Protein AF-A0A1J5CEN5-F1 (afdb_monomer)

Foldseek 3Di:
DVVVVVVVVVVVVVLVVLVVVLVVVVVVVVVVDDPPDPDPDDDDPPDPDDPSNVVSVVSCVVDPDDDDDDPPDPPPVVVVVVVCCVPVPDDPDDDDPPDDDDDD

Structure (mmCIF, N/CA/C/O backbone):
data_AF-A0A1J5CEN5-F1
#
_entry.id   AF-A0A1J5CEN5-F1
#
loop_
_atom_site.group_PDB
_atom_site.id
_atom_site.type_symbol
_atom_site.label_atom_id
_atom_site.label_alt_id
_atom_site.label_comp_id
_atom_site.label_asym_id
_atom_site.label_entity_id
_atom_site.label_seq_id
_atom_site.pdbx_PDB_ins_code
_atom_site.Cartn_x
_atom_site.Cartn_y
_atom_site.Cartn_z
_atom_site.occupancy
_atom_site.B_iso_or_equiv
_atom_site.auth_seq_id
_atom_site.auth_comp_id
_atom_site.auth_asym_id
_atom_site.auth_atom_id
_atom_site.pdbx_PDB_model_num
ATOM 1 N N . MET A 1 1 ? -22.727 11.436 24.448 1.00 63.19 1 MET A N 1
ATOM 2 C CA . MET A 1 1 ? -22.341 11.907 23.093 1.00 63.19 1 MET A CA 1
ATOM 3 C C . MET A 1 1 ? -20.828 12.058 22.902 1.00 63.19 1 MET A C 1
ATOM 5 O O . MET A 1 1 ? -20.333 11.534 21.917 1.00 63.19 1 MET A O 1
ATOM 9 N N . ARG A 1 2 ? -20.074 12.666 23.836 1.00 82.94 2 ARG A N 1
ATOM 10 C CA . ARG A 1 2 ? -18.606 12.863 23.720 1.00 82.94 2 ARG A CA 1
ATOM 11 C C . ARG A 1 2 ? -17.787 11.574 23.523 1.00 82.94 2 ARG A C 1
ATOM 13 O O . ARG A 1 2 ? -16.922 11.537 22.664 1.00 82.94 2 ARG A O 1
ATOM 20 N N . PHE A 1 3 ? -18.113 10.500 24.247 1.00 88.31 3 PHE A N 1
ATOM 21 C CA . PHE A 1 3 ? -17.415 9.210 24.130 1.00 88.31 3 PHE A CA 1
ATOM 22 C C . PHE A 1 3 ? -17.522 8.579 22.733 1.00 88.31 3 PHE A C 1
ATOM 24 O O . PHE A 1 3 ? -16.538 8.089 22.194 1.00 88.31 3 PHE A O 1
ATOM 31 N N . ARG A 1 4 ? -18.704 8.653 22.105 1.00 90.12 4 ARG A N 1
ATOM 32 C CA . ARG A 1 4 ? -18.894 8.156 20.734 1.00 90.12 4 ARG A CA 1
ATOM 33 C C . ARG A 1 4 ? -18.049 8.938 19.734 1.00 90.12 4 ARG A C 1
ATOM 35 O O . ARG A 1 4 ? -17.479 8.343 18.836 1.00 90.12 4 ARG A O 1
ATOM 42 N N . LEU A 1 5 ? -17.941 10.252 19.919 1.00 92.88 5 LEU A N 1
ATOM 43 C CA . LEU A 1 5 ? -17.141 11.109 19.047 1.00 92.88 5 LEU A CA 1
ATOM 44 C C . LEU A 1 5 ? -15.647 10.779 19.153 1.00 92.88 5 LEU A C 1
ATOM 46 O O . LEU A 1 5 ? -14.986 10.656 18.131 1.00 92.88 5 LEU A O 1
ATOM 50 N N . ILE A 1 6 ? -15.144 10.539 20.369 1.00 94.38 6 ILE A N 1
ATOM 51 C CA . ILE A 1 6 ? -13.765 10.076 20.585 1.00 94.38 6 ILE A CA 1
ATOM 52 C C . ILE A 1 6 ? -13.532 8.735 19.880 1.00 94.38 6 ILE A C 1
ATOM 54 O O . ILE A 1 6 ? -12.552 8.600 19.157 1.00 94.38 6 ILE A O 1
ATOM 58 N N . LEU A 1 7 ? -14.452 7.775 20.020 1.00 94.81 7 LEU A N 1
ATOM 59 C CA . LEU A 1 7 ? -14.345 6.483 19.336 1.00 94.81 7 LEU A CA 1
ATOM 60 C C . LEU A 1 7 ? -14.307 6.624 17.812 1.00 94.81 7 LEU A C 1
ATOM 62 O O . LEU A 1 7 ? -13.475 5.986 17.176 1.00 94.81 7 LEU A O 1
ATOM 66 N N . PHE A 1 8 ? -15.160 7.468 17.228 1.00 92.19 8 PHE A N 1
ATOM 67 C CA . PHE A 1 8 ? -15.144 7.706 15.783 1.00 92.19 8 PHE A CA 1
ATOM 68 C C . PHE A 1 8 ? -13.834 8.339 15.315 1.00 92.19 8 PHE A C 1
ATOM 70 O O . PHE A 1 8 ? -13.296 7.924 14.293 1.00 92.19 8 PHE A O 1
ATOM 77 N N . VAL A 1 9 ? -13.292 9.297 16.068 1.00 92.69 9 VAL A N 1
ATOM 78 C CA . VAL A 1 9 ? -12.001 9.923 15.747 1.00 92.69 9 VAL A CA 1
ATOM 79 C C . VAL A 1 9 ? -10.859 8.910 15.856 1.00 92.69 9 VAL A C 1
ATOM 81 O O . VAL A 1 9 ? -10.032 8.825 14.950 1.00 92.69 9 VAL A O 1
ATOM 84 N N . CYS A 1 10 ? -10.831 8.097 16.915 1.00 94.62 10 CYS A N 1
ATOM 85 C CA . CYS A 1 10 ? -9.840 7.033 17.072 1.00 94.62 10 CYS A CA 1
ATOM 86 C C . CYS A 1 10 ? -9.933 5.999 15.946 1.00 94.62 10 CYS A C 1
ATOM 88 O O . CYS A 1 10 ? -8.906 5.607 15.399 1.00 94.62 10 CYS A O 1
ATOM 90 N N . LEU A 1 11 ? -11.148 5.587 15.575 1.00 91.25 11 LEU A N 1
ATOM 91 C CA . LEU A 1 11 ? -11.376 4.639 14.488 1.00 91.25 11 LEU A CA 1
ATOM 92 C C . LEU A 1 11 ? -10.922 5.218 13.144 1.00 91.25 11 LEU A C 1
ATOM 94 O O . LEU A 1 11 ? -10.235 4.534 12.394 1.00 91.25 11 LEU A O 1
ATOM 98 N N . ALA A 1 12 ? -11.249 6.481 12.861 1.00 89.81 12 ALA A N 1
ATOM 99 C CA . ALA A 1 12 ? -10.809 7.160 11.646 1.00 89.81 12 ALA A CA 1
ATOM 100 C C . ALA A 1 12 ? -9.278 7.232 11.564 1.00 89.81 12 ALA A C 1
ATOM 102 O O . ALA A 1 12 ? -8.705 6.937 10.519 1.00 89.81 12 ALA A O 1
ATOM 103 N N . PHE A 1 13 ? -8.606 7.560 12.672 1.00 91.62 13 PHE A N 1
ATOM 104 C CA . PHE A 1 13 ? -7.146 7.599 12.715 1.00 91.62 13 PHE A CA 1
ATOM 105 C C . PHE A 1 13 ? -6.525 6.206 12.550 1.00 91.62 13 PHE A C 1
ATOM 107 O O . PHE A 1 13 ? -5.566 6.045 11.799 1.00 91.62 13 PHE A O 1
ATOM 114 N N . ALA A 1 14 ? -7.096 5.185 13.194 1.00 91.44 14 ALA A N 1
ATOM 115 C CA . ALA A 1 14 ? -6.643 3.803 13.054 1.00 91.44 14 ALA A CA 1
ATOM 116 C C . ALA A 1 14 ? -6.786 3.295 11.609 1.00 91.44 14 ALA A C 1
ATOM 118 O O . ALA A 1 14 ? -5.847 2.712 11.067 1.00 91.44 14 ALA A O 1
ATOM 119 N N . LEU A 1 15 ? -7.927 3.568 10.967 1.00 89.00 15 LEU A N 1
ATOM 120 C CA . LEU A 1 15 ? -8.165 3.230 9.563 1.00 89.00 15 LEU A CA 1
ATOM 121 C C . LEU A 1 15 ? -7.198 3.971 8.637 1.00 89.00 15 LEU A C 1
ATOM 123 O O . LEU A 1 15 ? -6.645 3.359 7.726 1.00 89.00 15 LEU A O 1
ATOM 127 N N . LEU A 1 16 ? -6.936 5.254 8.901 1.00 88.19 16 LEU A N 1
ATOM 128 C CA . LEU A 1 16 ? -5.981 6.039 8.125 1.00 88.19 16 LEU A CA 1
ATOM 129 C C . LEU A 1 16 ? -4.574 5.433 8.204 1.00 88.19 16 LEU A C 1
ATOM 131 O O . LEU A 1 16 ? -3.945 5.217 7.173 1.00 88.19 16 LEU A O 1
ATOM 135 N N . VAL A 1 17 ? -4.092 5.105 9.406 1.00 89.94 17 VAL A N 1
ATOM 136 C CA . VAL A 1 17 ? -2.775 4.471 9.597 1.00 89.94 17 VAL A CA 1
ATOM 137 C C . VAL A 1 17 ? -2.697 3.127 8.873 1.00 89.94 17 VAL A C 1
ATOM 139 O O . VAL A 1 17 ? -1.699 2.845 8.210 1.00 89.94 17 VAL A O 1
ATOM 142 N N . ALA A 1 18 ? -3.754 2.317 8.943 1.00 89.38 18 ALA A N 1
ATOM 143 C CA . ALA A 1 18 ? -3.796 1.031 8.258 1.00 89.38 18 ALA A CA 1
ATOM 144 C C . ALA A 1 18 ? -3.765 1.180 6.726 1.00 89.38 18 ALA A C 1
ATOM 146 O O . ALA A 1 18 ? -3.035 0.446 6.060 1.00 89.38 18 ALA A O 1
ATOM 147 N N . GLN A 1 19 ? -4.478 2.164 6.167 1.00 87.88 19 GLN A N 1
ATOM 148 C CA . GLN A 1 19 ? -4.427 2.483 4.735 1.00 87.88 19 GLN A CA 1
ATOM 149 C C . GLN A 1 19 ? -3.026 2.940 4.292 1.00 87.88 19 GLN A C 1
ATOM 151 O O . GLN A 1 19 ? -2.547 2.503 3.246 1.00 87.88 19 GLN A O 1
ATOM 156 N N . GLN A 1 20 ? -2.336 3.765 5.091 1.00 88.62 20 GLN A N 1
ATOM 157 C CA . GLN A 1 20 ? -0.952 4.168 4.794 1.00 88.62 20 GLN A CA 1
ATOM 158 C C . GLN A 1 20 ? 0.016 2.974 4.853 1.00 88.62 20 GLN A C 1
ATOM 160 O O . GLN A 1 20 ? 0.884 2.837 3.991 1.00 88.62 20 GLN A O 1
ATOM 165 N N . GLY A 1 21 ? -0.155 2.079 5.832 1.00 88.31 21 GLY A N 1
ATOM 166 C CA . GLY A 1 21 ? 0.629 0.845 5.943 1.00 88.31 21 GLY A CA 1
ATOM 167 C C . GLY A 1 21 ? 0.435 -0.089 4.746 1.00 88.31 21 GLY A C 1
ATOM 168 O O . GLY A 1 21 ? 1.415 -0.615 4.216 1.00 88.31 21 GLY A O 1
ATOM 169 N N . ALA A 1 22 ? -0.805 -0.234 4.272 1.00 88.00 22 ALA A N 1
ATOM 170 C CA . ALA A 1 22 ? -1.126 -0.993 3.065 1.00 88.00 22 ALA A CA 1
ATOM 171 C C . ALA A 1 22 ? -0.444 -0.404 1.820 1.00 88.00 22 ALA A C 1
ATOM 173 O O . ALA A 1 22 ? 0.161 -1.141 1.044 1.00 88.00 22 ALA A O 1
ATOM 174 N N . ALA A 1 23 ? -0.493 0.922 1.649 1.00 86.44 23 ALA A N 1
ATOM 175 C CA . ALA A 1 23 ? 0.137 1.606 0.521 1.00 86.44 23 ALA A CA 1
ATOM 176 C C . ALA A 1 23 ? 1.668 1.454 0.531 1.00 86.44 23 ALA A C 1
ATOM 178 O O . ALA A 1 23 ? 2.264 1.131 -0.497 1.00 86.44 23 ALA A O 1
ATOM 179 N N . LEU A 1 24 ? 2.305 1.624 1.694 1.00 88.81 24 LEU A N 1
ATOM 180 C CA . LEU A 1 24 ? 3.751 1.443 1.839 1.00 88.81 24 LEU A CA 1
ATOM 181 C C . LEU A 1 24 ? 4.170 -0.012 1.582 1.00 88.81 24 LEU A C 1
ATOM 183 O O . LEU A 1 24 ? 5.196 -0.260 0.952 1.00 88.81 24 LEU A O 1
ATOM 187 N N . HIS A 1 25 ? 3.362 -0.975 2.026 1.00 89.75 25 HIS A N 1
ATOM 188 C CA . HIS A 1 25 ? 3.599 -2.388 1.755 1.00 89.75 25 HIS A CA 1
ATOM 189 C C . HIS A 1 25 ? 3.422 -2.740 0.271 1.00 89.75 25 HIS A C 1
ATOM 191 O O . HIS A 1 25 ? 4.231 -3.473 -0.291 1.00 89.75 25 HIS A O 1
ATOM 197 N N . ALA A 1 26 ? 2.415 -2.179 -0.398 1.00 84.88 26 ALA A N 1
ATOM 198 C CA . ALA A 1 26 ? 2.283 -2.318 -1.844 1.00 84.88 26 ALA A CA 1
ATOM 199 C C . ALA A 1 26 ? 3.511 -1.739 -2.568 1.00 84.88 26 ALA A C 1
ATOM 201 O O . ALA A 1 26 ? 3.992 -2.333 -3.528 1.00 84.88 26 ALA A O 1
ATOM 202 N N . LEU A 1 27 ? 4.071 -0.628 -2.076 1.00 85.31 27 LEU A N 1
ATOM 203 C CA . LEU A 1 27 ? 5.284 -0.035 -2.637 1.00 85.31 27 LEU A CA 1
ATOM 204 C C . LEU A 1 27 ? 6.527 -0.918 -2.438 1.00 85.31 27 LEU A C 1
ATOM 206 O O . LEU A 1 27 ? 7.369 -0.982 -3.334 1.00 85.31 27 LEU A O 1
ATOM 210 N N . SER A 1 28 ? 6.633 -1.643 -1.317 1.00 84.81 28 SER A N 1
ATOM 211 C CA . SER A 1 28 ? 7.750 -2.574 -1.097 1.00 84.81 28 SER A CA 1
ATOM 212 C C . SER A 1 28 ? 7.769 -3.700 -2.130 1.00 84.81 28 SER A C 1
ATOM 214 O O . SER A 1 28 ? 8.841 -4.080 -2.585 1.00 84.81 28 SER A O 1
ATOM 216 N N . HIS A 1 29 ? 6.602 -4.160 -2.596 1.00 82.81 29 HIS A N 1
ATOM 217 C CA . HIS A 1 2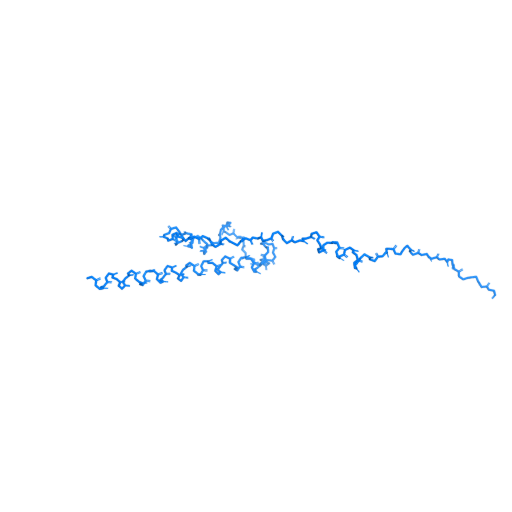9 ? 6.533 -5.129 -3.696 1.00 82.81 29 HIS A CA 1
ATOM 218 C C . HIS A 1 29 ? 7.153 -4.617 -5.005 1.00 82.81 29 HIS A C 1
ATOM 220 O O . HIS A 1 29 ? 7.665 -5.421 -5.779 1.00 82.81 29 HIS A O 1
ATOM 226 N N . PHE A 1 30 ? 7.138 -3.305 -5.257 1.00 78.00 30 PHE A N 1
ATOM 227 C CA . PHE A 1 30 ? 7.831 -2.717 -6.408 1.00 78.00 30 PHE A CA 1
ATOM 228 C C . PHE A 1 30 ? 9.330 -2.523 -6.149 1.00 78.00 30 PHE A C 1
ATOM 230 O O . PHE A 1 30 ? 10.126 -2.616 -7.082 1.00 78.00 30 PHE A O 1
ATOM 237 N N . ALA A 1 31 ? 9.716 -2.258 -4.898 1.00 77.56 31 ALA A N 1
ATOM 238 C CA . ALA A 1 31 ? 11.106 -2.034 -4.506 1.00 77.56 31 ALA A CA 1
ATOM 239 C C . ALA A 1 31 ? 11.933 -3.331 -4.459 1.00 77.56 31 ALA A C 1
ATOM 241 O O . ALA A 1 31 ? 13.100 -3.321 -4.845 1.00 77.56 31 ALA A O 1
ATOM 242 N N . ASP A 1 32 ? 11.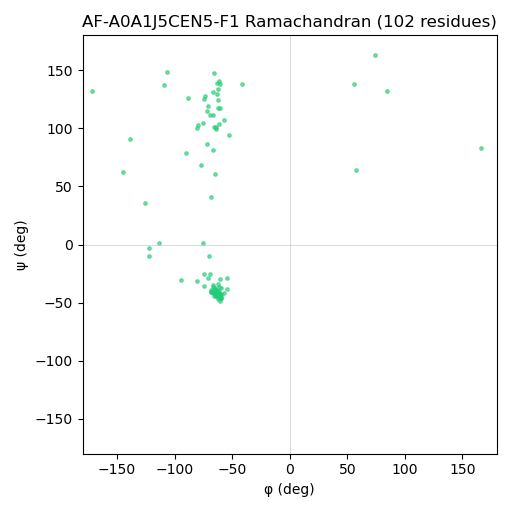326 -4.445 -4.042 1.00 66.69 32 ASP A N 1
ATOM 243 C CA . ASP A 1 32 ? 12.002 -5.740 -3.875 1.00 66.69 32 ASP A CA 1
ATOM 244 C C . ASP A 1 32 ? 12.294 -6.466 -5.207 1.00 66.69 32 ASP A C 1
ATOM 246 O O . ASP A 1 32 ? 12.891 -7.546 -5.219 1.00 66.69 32 ASP A O 1
ATOM 250 N N . GLY A 1 33 ? 11.948 -5.849 -6.342 1.00 54.00 33 GLY A N 1
ATOM 251 C CA . GLY A 1 33 ? 12.220 -6.376 -7.674 1.00 54.00 33 GLY A CA 1
ATOM 252 C C . GLY A 1 33 ? 11.316 -7.550 -8.058 1.00 54.00 33 GLY A C 1
ATOM 253 O O . GLY A 1 33 ? 10.640 -8.167 -7.238 1.00 54.00 33 GLY A O 1
ATOM 254 N N . VAL A 1 34 ? 11.286 -7.833 -9.363 1.00 53.88 34 VAL A N 1
ATOM 255 C CA . VAL A 1 34 ? 10.518 -8.915 -10.001 1.00 53.88 34 VAL A CA 1
ATOM 256 C C . VAL A 1 34 ? 10.603 -10.207 -9.164 1.00 53.88 34 VAL A C 1
ATOM 258 O O . VAL A 1 34 ? 11.705 -10.548 -8.727 1.00 53.88 34 VAL A O 1
ATOM 261 N N . PRO A 1 35 ? 9.500 -10.966 -8.977 1.00 53.53 35 PRO A N 1
ATOM 262 C CA . PRO A 1 35 ? 9.431 -12.186 -8.154 1.00 53.53 35 PRO A CA 1
ATOM 263 C C . PRO A 1 35 ? 10.223 -13.388 -8.720 1.00 53.53 35 PRO A C 1
ATOM 265 O O . PRO A 1 35 ? 9.761 -14.524 -8.695 1.00 53.53 35 PRO A O 1
ATOM 268 N N . GLY A 1 36 ? 11.422 -13.153 -9.254 1.00 50.56 36 GLY A N 1
ATOM 269 C CA . GLY A 1 36 ? 12.330 -14.157 -9.793 1.00 50.56 36 GLY A CA 1
ATOM 270 C C . GLY A 1 36 ? 13.713 -14.195 -9.140 1.00 50.56 36 GLY A C 1
ATOM 271 O O . GLY A 1 36 ? 14.442 -15.141 -9.416 1.00 50.56 36 GLY A O 1
ATOM 272 N N . GLN A 1 37 ? 14.101 -13.228 -8.292 1.00 46.62 37 GLN A N 1
ATOM 273 C CA . GLN A 1 37 ? 15.516 -13.112 -7.886 1.00 46.62 37 GLN A CA 1
ATOM 274 C C . GLN A 1 37 ? 15.817 -13.197 -6.381 1.00 46.62 37 GLN A C 1
ATOM 276 O O . GLN A 1 37 ? 16.985 -13.244 -6.006 1.00 46.62 37 GLN A O 1
ATOM 281 N N . SER A 1 38 ? 14.808 -13.312 -5.514 1.00 46.12 38 SER A N 1
ATOM 282 C CA . SER A 1 38 ? 15.027 -13.160 -4.066 1.00 46.12 38 SER A CA 1
ATOM 283 C C . SER A 1 38 ? 14.539 -14.324 -3.208 1.00 46.12 38 SER A C 1
ATOM 285 O O . SER A 1 38 ? 14.097 -14.074 -2.099 1.00 46.12 38 SER A O 1
ATOM 287 N N . GLN A 1 39 ? 14.623 -15.587 -3.654 1.00 48.91 39 GLN A N 1
ATOM 288 C CA . GLN A 1 39 ? 14.511 -16.746 -2.741 1.00 48.91 39 GLN A CA 1
ATOM 289 C C . GLN A 1 39 ? 15.403 -17.927 -3.152 1.00 48.91 39 GLN A C 1
ATOM 291 O O . GLN A 1 39 ? 14.952 -19.046 -3.387 1.00 48.91 39 GLN A O 1
ATOM 296 N N . GLN A 1 40 ? 16.717 -17.706 -3.151 1.00 47.59 40 GLN A N 1
ATOM 297 C CA . GLN A 1 40 ? 17.689 -18.795 -3.050 1.00 47.59 40 GLN A CA 1
ATOM 298 C C . GLN A 1 40 ? 17.754 -19.271 -1.587 1.00 47.59 40 GLN A C 1
ATOM 300 O O . GLN A 1 40 ? 18.726 -19.025 -0.880 1.00 47.59 40 GLN A O 1
ATOM 305 N N . GLY A 1 41 ? 16.682 -19.892 -1.087 1.00 48.84 41 GLY A N 1
ATOM 306 C CA . GLY A 1 41 ? 16.657 -20.369 0.296 1.00 48.84 41 GLY A CA 1
ATOM 307 C C . GLY A 1 41 ? 15.282 -20.756 0.829 1.00 48.84 41 GLY A C 1
ATOM 308 O O . GLY A 1 41 ? 14.679 -20.002 1.576 1.00 48.84 41 GLY A O 1
ATOM 309 N N . LYS A 1 42 ? 14.850 -21.985 0.524 1.00 50.97 42 LYS A N 1
ATOM 310 C CA . LYS A 1 42 ? 13.984 -22.809 1.392 1.00 50.97 42 LYS A CA 1
ATOM 311 C C . LYS A 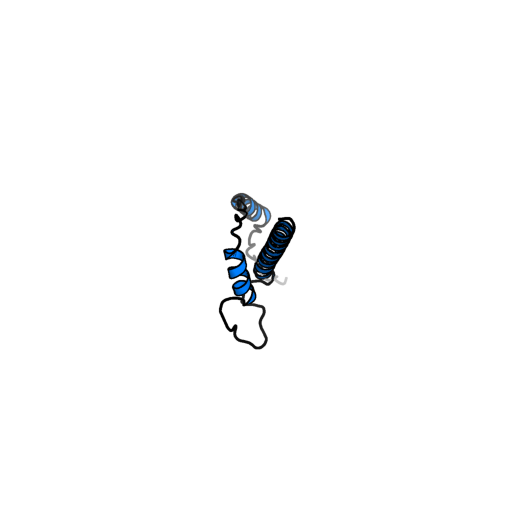1 42 ? 12.623 -22.215 1.821 1.00 50.97 42 LYS A C 1
ATOM 313 O O . LYS A 1 42 ? 12.335 -22.124 3.004 1.00 50.97 42 LYS A O 1
ATOM 318 N N . HIS A 1 43 ? 11.723 -21.976 0.875 1.00 47.44 43 HIS A N 1
ATOM 319 C CA . HIS A 1 43 ? 10.317 -22.401 0.984 1.00 47.44 43 HIS A CA 1
ATOM 320 C C . HIS A 1 43 ? 9.641 -22.138 -0.361 1.00 47.44 43 HIS A C 1
ATOM 322 O O . HIS A 1 43 ? 9.801 -21.063 -0.925 1.00 47.44 43 HIS A O 1
ATOM 328 N N . LEU A 1 44 ? 8.907 -23.113 -0.901 1.00 53.12 44 LEU A N 1
ATOM 329 C CA . LEU A 1 44 ? 7.988 -22.808 -1.997 1.00 53.12 44 LEU A CA 1
ATOM 330 C C . LEU A 1 44 ? 6.970 -21.788 -1.459 1.00 53.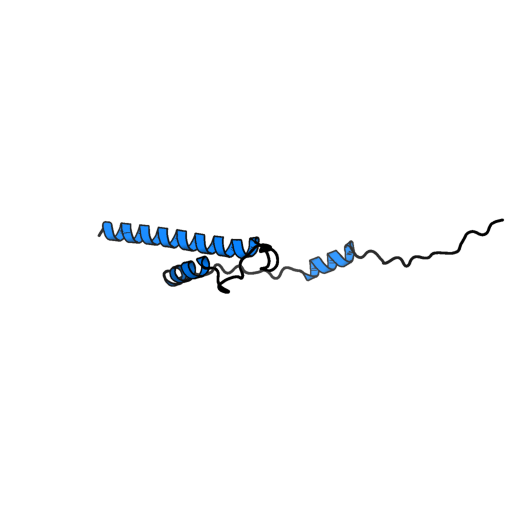12 44 LEU A C 1
ATOM 332 O O . LEU A 1 44 ? 6.523 -21.969 -0.322 1.00 53.12 44 LEU A O 1
ATOM 336 N N . PRO A 1 45 ? 6.594 -20.747 -2.223 1.00 57.72 45 PRO A N 1
A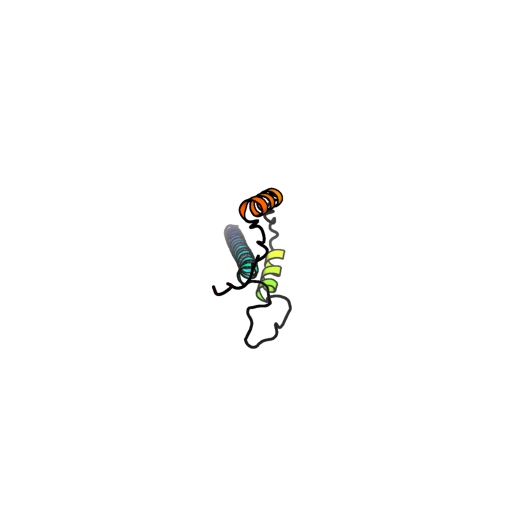TOM 337 C CA . PRO A 1 45 ? 5.599 -19.787 -1.772 1.00 57.72 45 PRO A CA 1
ATOM 338 C C . PRO A 1 45 ? 4.283 -20.535 -1.555 1.00 57.72 45 PRO A C 1
ATOM 340 O O . PRO A 1 45 ? 3.605 -20.954 -2.494 1.00 57.72 45 PRO A O 1
ATOM 343 N N . HIS A 1 46 ? 3.951 -20.783 -0.292 1.00 57.28 46 HIS A N 1
ATOM 344 C CA . HIS A 1 46 ? 2.616 -21.203 0.078 1.00 57.28 46 HIS A CA 1
ATOM 345 C C . HIS A 1 46 ? 1.726 -19.982 -0.148 1.00 57.28 46 HIS A C 1
ATOM 347 O O . HIS A 1 46 ? 1.858 -18.993 0.560 1.00 57.28 46 HIS A O 1
ATOM 353 N N . SER A 1 47 ? 0.853 -20.076 -1.151 1.00 57.09 47 SER A N 1
ATOM 354 C CA . SER A 1 47 ? -0.061 -19.035 -1.637 1.00 57.09 47 SER A CA 1
ATOM 355 C C . SER A 1 47 ? 0.536 -18.044 -2.657 1.00 57.09 47 SER A C 1
ATOM 357 O O . SER A 1 47 ? 1.607 -17.482 -2.437 1.00 57.09 47 SER A O 1
ATOM 359 N N . PRO A 1 48 ? -0.173 -17.779 -3.776 1.00 67.19 48 PRO A N 1
ATOM 360 C CA . PRO A 1 48 ? 0.194 -16.727 -4.728 1.00 67.19 48 PRO A CA 1
ATOM 361 C C . PRO A 1 48 ? -0.019 -15.308 -4.169 1.00 67.19 48 PRO A C 1
ATOM 363 O O . PRO A 1 48 ? 0.392 -14.337 -4.799 1.00 67.19 48 PRO A O 1
ATOM 366 N N . ALA A 1 49 ? -0.681 -15.175 -3.015 1.00 68.88 49 ALA A N 1
ATOM 367 C CA . ALA A 1 49 ? -0.965 -13.903 -2.366 1.00 68.88 49 ALA A CA 1
ATOM 368 C C . ALA A 1 49 ? -0.125 -13.742 -1.093 1.00 68.88 49 ALA A C 1
ATOM 370 O O . ALA A 1 49 ? -0.013 -14.671 -0.298 1.00 68.88 49 ALA A O 1
ATOM 371 N N . CYS A 1 50 ? 0.427 -12.546 -0.876 1.00 82.94 50 CYS A N 1
ATOM 372 C CA . CYS A 1 50 ? 1.095 -12.208 0.379 1.00 82.94 50 CYS A CA 1
ATOM 373 C C . CYS A 1 50 ? 0.076 -12.177 1.530 1.00 82.94 50 CYS A C 1
ATOM 375 O O . CYS A 1 50 ? -0.947 -11.498 1.421 1.00 82.94 50 CYS A O 1
ATOM 377 N N . ASP A 1 51 ? 0.379 -12.833 2.653 1.00 83.25 51 ASP A N 1
ATOM 378 C CA . ASP A 1 51 ? -0.497 -12.872 3.837 1.00 83.25 51 ASP A CA 1
ATOM 379 C C . ASP A 1 51 ? -0.889 -11.471 4.331 1.00 83.25 51 ASP A C 1
ATOM 381 O O . ASP A 1 51 ? -2.032 -11.219 4.710 1.00 83.25 51 ASP A O 1
ATOM 385 N N . LYS A 1 52 ? 0.048 -10.517 4.273 1.00 82.94 52 LYS A N 1
ATOM 386 C CA . LYS A 1 52 ? -0.202 -9.124 4.669 1.00 82.94 52 LYS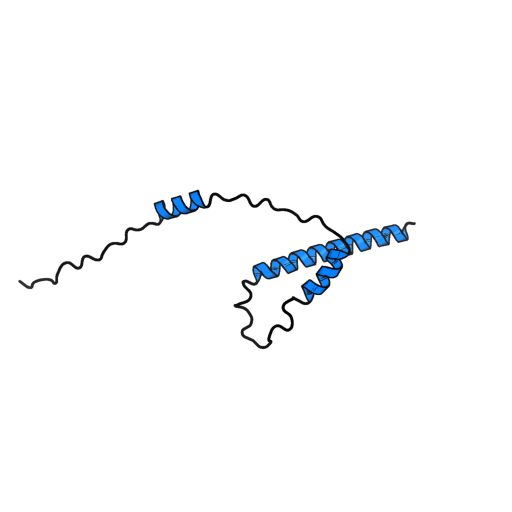 A CA 1
ATOM 387 C C . LYS A 1 52 ? -1.199 -8.440 3.732 1.00 82.94 52 LYS A C 1
ATOM 389 O O . LYS A 1 52 ? -2.036 -7.676 4.202 1.00 82.94 52 LYS A O 1
ATOM 394 N N . CYS A 1 53 ? -1.157 -8.737 2.433 1.00 85.19 53 CYS A N 1
ATOM 395 C CA . CYS A 1 53 ? -2.119 -8.210 1.464 1.00 85.19 53 CYS A CA 1
ATOM 396 C C . CYS A 1 53 ? -3.537 -8.722 1.731 1.00 85.19 53 CYS A C 1
ATOM 398 O O . CYS A 1 53 ? -4.479 -7.946 1.600 1.00 85.19 53 CYS A O 1
ATOM 400 N N . VAL A 1 54 ? -3.692 -9.982 2.154 1.00 85.56 54 VAL A N 1
ATOM 401 C CA . VAL A 1 54 ? -5.003 -10.540 2.536 1.00 85.56 54 VAL A CA 1
ATOM 402 C C . VAL A 1 54 ? -5.594 -9.758 3.709 1.00 85.56 54 VAL A C 1
ATOM 404 O O . VAL A 1 54 ? -6.744 -9.335 3.649 1.00 85.56 54 VAL A O 1
ATOM 407 N N . VAL A 1 55 ? -4.788 -9.475 4.735 1.00 85.81 55 VAL A N 1
ATOM 408 C CA . VAL A 1 55 ? -5.231 -8.690 5.899 1.00 85.81 55 VAL A CA 1
ATOM 409 C C . VAL A 1 55 ? -5.574 -7.244 5.518 1.00 85.81 55 VAL A C 1
ATOM 411 O O . VAL A 1 55 ? -6.581 -6.702 5.973 1.00 85.81 55 VAL A O 1
ATOM 414 N N . TYR A 1 56 ? -4.767 -6.599 4.670 1.00 85.56 56 TYR A N 1
ATOM 415 C CA . TYR A 1 56 ? -5.042 -5.228 4.230 1.00 85.56 56 TYR A CA 1
ATOM 416 C C . TYR A 1 56 ? -6.262 -5.115 3.301 1.00 85.56 56 TYR A C 1
ATOM 418 O O . TYR A 1 56 ? -6.886 -4.053 3.272 1.00 85.56 56 TYR A O 1
ATOM 426 N N . ALA A 1 57 ? -6.632 -6.179 2.579 1.00 83.25 57 ALA A N 1
ATOM 427 C CA . ALA A 1 57 ? -7.804 -6.186 1.704 1.00 83.25 57 ALA A CA 1
ATOM 428 C C . ALA A 1 57 ? -9.114 -5.984 2.486 1.00 83.25 57 ALA A C 1
ATOM 430 O O . ALA A 1 57 ? -9.939 -5.155 2.093 1.00 83.25 57 ALA A O 1
ATOM 431 N N . ASP A 1 58 ? -9.264 -6.653 3.632 1.00 84.31 58 ASP A N 1
ATOM 432 C CA . ASP A 1 58 ? -10.438 -6.492 4.501 1.00 84.31 58 ASP A CA 1
ATOM 433 C C . ASP A 1 58 ? -10.559 -5.056 5.033 1.00 84.31 58 ASP A C 1
ATOM 435 O O . ASP A 1 58 ? -11.644 -4.470 5.059 1.00 84.31 58 ASP A O 1
ATOM 439 N N . ILE A 1 59 ? -9.429 -4.443 5.397 1.00 83.19 59 ILE A N 1
ATOM 440 C CA . ILE A 1 59 ? -9.391 -3.057 5.884 1.00 83.19 59 ILE A CA 1
ATOM 441 C C . ILE A 1 59 ? -9.728 -2.073 4.755 1.00 83.19 59 ILE A C 1
ATOM 443 O O . ILE A 1 59 ? -10.483 -1.122 4.968 1.00 83.19 59 ILE A O 1
ATOM 447 N N . GLY A 1 60 ? -9.209 -2.311 3.547 1.00 77.12 60 GLY A N 1
ATOM 448 C CA . GLY A 1 60 ? -9.524 -1.512 2.362 1.00 77.12 60 GLY A CA 1
ATOM 449 C C . GLY A 1 60 ? -11.009 -1.559 1.995 1.00 77.12 60 GLY A C 1
ATOM 450 O O . GLY A 1 60 ? -11.577 -0.536 1.616 1.00 77.12 60 GLY A O 1
ATOM 451 N N . SER A 1 61 ? -11.665 -2.709 2.179 1.00 77.56 61 SER A N 1
ATOM 452 C CA . SER A 1 61 ? -13.111 -2.838 1.961 1.00 77.56 61 SER A CA 1
ATOM 453 C C . SER A 1 61 ? -13.949 -2.112 3.018 1.00 77.56 61 SER A C 1
ATOM 455 O O . SER A 1 61 ? -15.069 -1.697 2.723 1.00 77.56 61 SER A O 1
ATOM 457 N N . ALA A 1 62 ? -13.443 -1.967 4.246 1.00 78.75 62 ALA A N 1
ATOM 458 C CA . ALA A 1 62 ? -14.168 -1.319 5.339 1.00 78.75 62 ALA A CA 1
ATOM 459 C C . ALA A 1 62 ? -14.224 0.214 5.206 1.00 78.75 62 ALA A C 1
ATOM 461 O O . ALA A 1 62 ? -15.139 0.848 5.735 1.00 78.75 62 ALA A O 1
ATOM 462 N N . ALA A 1 63 ? -13.257 0.816 4.509 1.00 75.62 63 ALA A N 1
ATOM 463 C CA . ALA A 1 63 ? -13.162 2.258 4.321 1.00 75.62 63 ALA A CA 1
ATOM 464 C C . ALA A 1 63 ? -12.758 2.577 2.871 1.00 75.62 63 ALA A C 1
ATOM 466 O O . ALA A 1 63 ? -11.559 2.669 2.587 1.00 75.62 63 ALA A O 1
ATOM 467 N N . PRO A 1 64 ? -13.730 2.759 1.954 1.00 72.25 64 PRO A N 1
ATOM 468 C CA . PRO A 1 64 ? -13.425 3.074 0.567 1.00 72.25 64 PRO A CA 1
ATOM 469 C C . PRO A 1 64 ? -12.689 4.413 0.488 1.00 72.25 64 PRO A C 1
ATOM 471 O O . PRO A 1 64 ? -13.172 5.439 0.970 1.00 72.25 64 PRO A O 1
ATOM 474 N N . SER A 1 65 ? -11.511 4.398 -0.124 1.00 74.19 65 SER A N 1
ATOM 475 C CA . SER A 1 65 ? -10.753 5.594 -0.471 1.00 74.19 65 SER A CA 1
ATOM 476 C C . SER A 1 65 ? -10.824 5.821 -1.979 1.00 74.19 65 SER A C 1
ATOM 478 O O . SER A 1 65 ? -10.930 4.877 -2.764 1.00 74.19 65 SER A O 1
ATOM 480 N N . SER A 1 66 ? -10.783 7.085 -2.404 1.00 76.19 66 SER A N 1
ATOM 481 C CA . SER A 1 66 ? -10.594 7.380 -3.823 1.00 76.19 66 SER A CA 1
ATOM 482 C C . SER A 1 66 ? -9.127 7.124 -4.171 1.00 76.19 66 SER A C 1
ATOM 484 O O . SER A 1 66 ? -8.258 7.710 -3.515 1.00 76.19 66 SER A O 1
ATOM 486 N N . PRO A 1 67 ? -8.818 6.292 -5.181 1.00 72.69 67 PRO A N 1
ATOM 487 C CA . PRO A 1 67 ? -7.446 6.129 -5.627 1.00 72.69 67 PRO A CA 1
ATOM 488 C C . PRO A 1 67 ? -6.927 7.464 -6.166 1.00 72.69 67 PRO A C 1
ATOM 490 O O . PRO A 1 67 ? -7.641 8.194 -6.860 1.00 72.69 67 PRO A O 1
ATOM 493 N N . LEU A 1 68 ? -5.673 7.784 -5.848 1.00 72.12 68 LEU A N 1
ATOM 494 C CA . LEU A 1 68 ? -4.989 8.913 -6.461 1.00 72.12 68 LEU A CA 1
ATOM 495 C C . LEU A 1 68 ? -4.587 8.497 -7.878 1.00 72.12 68 LEU A C 1
ATOM 497 O O . LEU A 1 68 ? -3.664 7.708 -8.070 1.00 72.12 68 LEU A O 1
ATOM 501 N N . VAL A 1 69 ? -5.320 8.992 -8.873 1.00 77.69 69 VAL A N 1
ATOM 502 C CA . VAL A 1 69 ? -5.008 8.738 -10.279 1.00 77.69 69 VAL A CA 1
ATOM 503 C C . VAL A 1 69 ? -3.876 9.671 -10.682 1.00 77.69 69 VAL A C 1
ATOM 505 O O . VAL A 1 69 ? -4.081 10.864 -10.902 1.00 77.69 69 VAL A O 1
ATOM 508 N N . PHE A 1 70 ? -2.664 9.130 -10.770 1.00 73.88 70 PHE A N 1
ATOM 509 C CA . PHE A 1 70 ? -1.573 9.832 -11.426 1.00 73.88 70 PHE A CA 1
ATOM 510 C C . PHE A 1 70 ? -1.849 9.826 -12.926 1.00 73.88 70 PHE A C 1
ATOM 512 O O . PHE A 1 70 ? -1.864 8.768 -13.554 1.00 73.88 70 PHE A O 1
ATOM 519 N N . ALA A 1 71 ? -2.076 11.005 -13.503 1.00 77.31 71 ALA A N 1
ATOM 520 C CA . ALA A 1 71 ? -2.046 11.155 -14.947 1.00 77.31 71 ALA A CA 1
ATOM 521 C C . ALA A 1 71 ? -0.615 10.848 -15.398 1.00 77.31 71 ALA A C 1
ATOM 523 O O . ALA A 1 71 ? 0.294 11.660 -15.221 1.00 77.31 71 ALA A O 1
ATOM 524 N N . THR A 1 72 ? -0.395 9.644 -15.923 1.00 67.69 72 THR A N 1
ATOM 525 C CA . THR A 1 72 ? 0.849 9.318 -16.607 1.00 67.69 72 THR A CA 1
ATOM 526 C C . THR A 1 72 ? 0.880 10.185 -17.851 1.00 67.69 72 THR A C 1
ATOM 528 O O . THR A 1 72 ? 0.177 9.919 -18.825 1.00 67.69 72 THR A O 1
ATOM 531 N N . GLN A 1 73 ? 1.636 11.276 -17.795 1.00 67.94 73 GLN A N 1
ATOM 532 C CA . GLN A 1 73 ? 1.947 12.030 -18.992 1.00 67.94 73 GLN A CA 1
ATOM 533 C C . GLN A 1 73 ? 2.703 11.064 -19.898 1.00 67.94 73 GLN A C 1
ATOM 535 O O . GLN A 1 73 ? 3.746 10.558 -19.488 1.00 67.94 73 GLN A O 1
ATOM 540 N N . GLU A 1 74 ? 2.137 10.757 -21.068 1.00 64.25 74 GLU A N 1
ATOM 541 C CA . GLU A 1 74 ? 2.842 10.077 -22.155 1.00 64.25 74 GLU A CA 1
ATOM 542 C C . GLU A 1 74 ? 4.116 10.881 -22.404 1.00 64.25 74 GLU A C 1
ATOM 544 O O . GLU A 1 74 ? 4.118 11.942 -23.034 1.00 64.25 74 GLU A O 1
ATOM 549 N N . THR A 1 75 ? 5.199 10.448 -21.769 1.00 61.09 75 THR A N 1
ATOM 550 C CA . THR A 1 75 ? 6.501 11.059 -21.922 1.00 61.09 75 THR A CA 1
ATOM 551 C C . THR A 1 75 ? 6.871 10.906 -23.383 1.00 61.09 75 THR A C 1
ATOM 553 O O . THR A 1 75 ? 6.599 9.881 -24.004 1.00 61.09 75 THR A O 1
ATOM 556 N N . THR A 1 76 ? 7.483 11.945 -23.942 1.00 66.25 76 THR A N 1
ATOM 557 C CA . THR A 1 76 ? 7.980 12.032 -25.317 1.00 66.25 76 THR A CA 1
ATOM 558 C C . THR A 1 76 ? 9.125 11.037 -25.550 1.00 66.25 76 THR A C 1
ATOM 560 O O . THR A 1 76 ? 10.247 11.412 -25.883 1.00 66.25 76 THR A O 1
ATOM 563 N N . ALA A 1 77 ? 8.855 9.740 -25.389 1.00 65.38 77 ALA A N 1
ATOM 564 C CA . ALA A 1 77 ? 9.783 8.638 -25.602 1.00 65.38 77 ALA A CA 1
ATOM 565 C C . ALA A 1 77 ? 10.382 8.698 -27.013 1.00 65.38 77 ALA A C 1
ATOM 567 O O . ALA A 1 77 ? 11.541 8.353 -27.215 1.00 65.38 77 ALA A O 1
ATOM 568 N N . VAL A 1 78 ? 9.624 9.253 -27.963 1.00 72.12 78 VAL A N 1
ATOM 569 C CA . VAL A 1 78 ? 10.075 9.552 -29.324 1.00 72.12 78 VAL A CA 1
ATOM 570 C C . VAL A 1 78 ? 11.247 10.540 -29.337 1.00 72.12 78 VAL A C 1
ATOM 572 O O . VAL A 1 78 ? 12.242 10.283 -30.007 1.00 72.12 78 VAL A O 1
ATOM 575 N N . LEU A 1 79 ? 11.190 11.640 -28.576 1.00 75.88 79 LEU A N 1
ATOM 576 C CA . LEU A 1 79 ? 12.270 12.635 -28.553 1.00 75.88 79 LEU A CA 1
ATOM 577 C C . LEU A 1 79 ? 13.533 12.071 -27.889 1.00 75.88 79 LEU A C 1
ATOM 579 O O . LEU A 1 79 ? 14.636 12.273 -28.394 1.00 75.88 79 LEU A O 1
ATOM 583 N N . ALA A 1 80 ? 13.370 11.317 -26.799 1.00 77.06 80 ALA A N 1
ATOM 584 C CA . ALA A 1 80 ? 14.480 10.649 -26.122 1.00 77.06 80 ALA A CA 1
ATOM 585 C C . ALA A 1 80 ? 15.151 9.592 -27.019 1.00 77.06 80 ALA A C 1
ATOM 587 O O . ALA A 1 80 ? 16.378 9.545 -27.096 1.00 77.06 80 ALA A O 1
ATOM 588 N N . ALA A 1 81 ? 14.366 8.792 -27.749 1.00 79.75 81 ALA A N 1
ATOM 589 C CA . ALA A 1 81 ? 14.881 7.801 -28.693 1.00 79.75 81 ALA A CA 1
ATOM 590 C C . ALA A 1 81 ? 15.618 8.450 -29.877 1.00 79.75 81 ALA A C 1
ATOM 592 O O . ALA A 1 81 ? 16.690 7.984 -30.264 1.00 79.75 81 ALA A O 1
ATOM 593 N N . VAL A 1 82 ? 15.087 9.551 -30.422 1.00 81.81 82 VAL A N 1
ATOM 594 C CA . VAL A 1 82 ? 15.740 10.310 -31.502 1.00 81.81 82 VAL A CA 1
ATOM 595 C C . VAL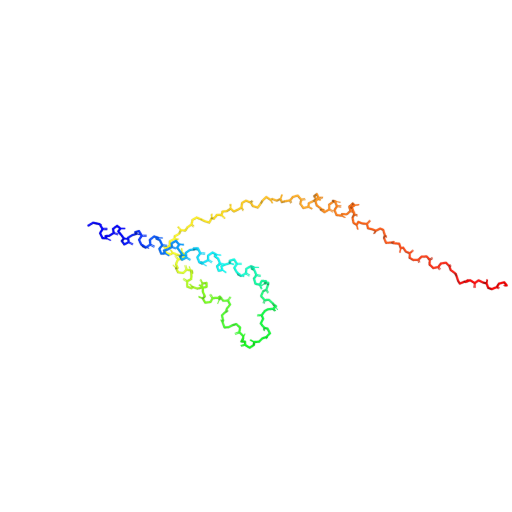 A 1 82 ? 17.076 10.882 -31.035 1.00 81.81 82 VAL A C 1
ATOM 597 O O . VAL A 1 82 ? 18.081 10.712 -31.721 1.00 81.81 82 VAL A O 1
ATOM 600 N N . LEU A 1 83 ? 17.123 11.503 -29.853 1.00 82.50 83 LEU A N 1
ATOM 601 C CA . LEU A 1 83 ? 18.377 11.995 -29.279 1.00 82.50 83 LEU A CA 1
ATOM 602 C C . LEU A 1 83 ? 19.367 10.848 -29.041 1.00 82.50 83 LEU A C 1
ATOM 604 O O . LEU A 1 83 ? 20.539 10.974 -29.379 1.00 82.50 83 LEU A O 1
ATOM 608 N N . PHE A 1 84 ? 18.914 9.702 -28.535 1.00 81.25 84 PHE A N 1
ATOM 609 C CA . PHE A 1 84 ? 19.786 8.548 -28.333 1.00 81.25 84 PHE A CA 1
ATOM 610 C C . PHE A 1 84 ? 20.421 8.063 -29.645 1.00 81.25 84 PHE A C 1
ATOM 612 O O . PHE A 1 84 ? 21.634 7.874 -29.706 1.00 81.25 84 PHE A O 1
ATOM 619 N N . LEU A 1 85 ? 19.635 7.938 -30.717 1.00 82.06 85 LEU A N 1
ATOM 620 C CA . LEU A 1 85 ? 20.156 7.564 -32.033 1.00 82.06 85 LEU A CA 1
ATOM 621 C C . LEU A 1 85 ? 21.112 8.622 -32.597 1.00 82.06 85 LEU A C 1
ATOM 623 O O . LEU A 1 85 ? 22.144 8.264 -33.155 1.00 82.06 85 LEU A O 1
ATOM 627 N N . LEU A 1 86 ? 20.813 9.91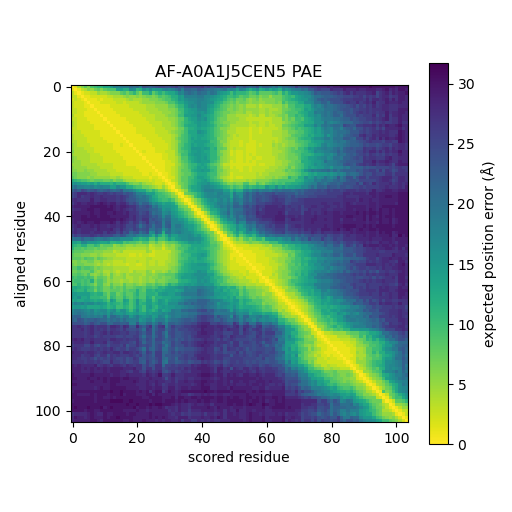1 -32.431 1.00 80.75 86 LEU A N 1
ATOM 628 C CA . LEU A 1 86 ? 21.671 10.986 -32.938 1.00 80.75 86 LEU A CA 1
ATOM 629 C C . LEU A 1 86 ? 23.014 11.077 -32.201 1.00 80.75 86 LEU A C 1
ATOM 631 O O . LEU A 1 86 ? 24.034 11.333 -32.834 1.00 80.75 86 LEU A O 1
ATOM 635 N N . PHE A 1 87 ? 23.024 10.879 -30.881 1.00 76.38 87 PHE A N 1
ATOM 636 C CA . PHE A 1 87 ? 24.220 11.079 -30.056 1.00 76.38 87 PHE A CA 1
ATOM 637 C C . PHE A 1 87 ? 25.035 9.803 -29.827 1.00 76.38 87 PHE A C 1
ATOM 639 O O . PHE A 1 87 ? 26.253 9.885 -29.679 1.00 76.38 87 PHE A O 1
ATOM 646 N N . PHE A 1 88 ? 24.396 8.630 -29.803 1.00 75.00 88 PHE A N 1
ATOM 647 C CA . PHE A 1 88 ? 25.050 7.364 -29.448 1.00 75.00 88 PHE A CA 1
ATOM 648 C C . PHE A 1 88 ? 25.153 6.363 -30.602 1.00 75.00 88 PHE A C 1
ATOM 650 O O . PHE A 1 88 ? 25.712 5.280 -30.413 1.00 75.00 88 PHE A O 1
ATOM 657 N N . SER A 1 89 ? 24.691 6.704 -31.810 1.00 71.25 89 SER A N 1
ATOM 658 C CA . SER A 1 89 ? 24.957 5.886 -32.996 1.00 71.25 89 SER A CA 1
ATOM 659 C C . SER A 1 89 ? 26.422 6.021 -33.415 1.00 71.25 89 SER A C 1
ATOM 661 O O . SER A 1 89 ? 26.779 6.837 -34.264 1.00 71.25 89 SER A O 1
ATOM 663 N N . SER A 1 90 ? 27.288 5.198 -32.830 1.00 74.19 90 SER A N 1
ATOM 664 C CA . SER A 1 90 ? 28.643 5.019 -33.343 1.00 74.19 90 SER A CA 1
ATOM 665 C C . SER A 1 90 ? 28.579 4.179 -34.627 1.00 74.19 90 SER A C 1
ATOM 667 O O . SER A 1 90 ? 27.956 3.112 -34.614 1.00 74.19 90 SER A O 1
ATOM 669 N N . PRO A 1 91 ? 29.179 4.615 -35.748 1.00 72.19 91 PRO A N 1
ATOM 670 C CA . PRO A 1 91 ? 29.228 3.788 -36.943 1.00 72.19 91 PRO A CA 1
ATOM 671 C C . PRO A 1 91 ? 30.038 2.523 -36.643 1.00 72.19 91 PRO A C 1
ATOM 673 O O . PRO A 1 91 ? 31.159 2.593 -36.136 1.00 72.19 91 PRO A O 1
ATOM 676 N N . LEU A 1 92 ? 29.478 1.356 -36.966 1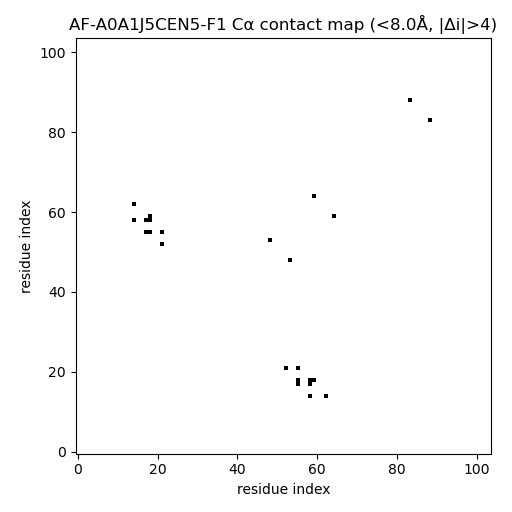.00 69.25 92 LEU A N 1
ATOM 677 C CA . LEU A 1 92 ? 30.224 0.102 -36.944 1.00 69.25 92 LEU A CA 1
ATOM 678 C C . LEU A 1 92 ? 31.331 0.192 -37.999 1.00 69.25 92 LEU A C 1
ATOM 680 O O . LEU A 1 92 ? 31.091 0.015 -39.192 1.00 69.25 92 LEU A O 1
ATOM 684 N N . TYR A 1 93 ? 32.551 0.497 -37.564 1.00 66.88 93 TYR A N 1
ATOM 685 C CA . TYR A 1 93 ? 33.719 0.428 -38.427 1.00 66.88 93 TYR A CA 1
ATOM 686 C C . TYR A 1 93 ? 33.965 -1.037 -38.787 1.00 66.88 93 TYR A C 1
ATOM 688 O O . TYR A 1 93 ? 34.353 -1.845 -37.943 1.00 66.88 93 TYR A O 1
ATOM 696 N N . SER A 1 94 ? 33.759 -1.391 -40.055 1.00 69.12 94 SER A N 1
ATOM 697 C CA . SER A 1 94 ? 34.262 -2.656 -40.582 1.00 69.12 94 SER A CA 1
ATOM 698 C C . SER A 1 94 ? 35.788 -2.633 -40.495 1.00 69.12 94 SER A C 1
ATOM 700 O O . SER A 1 94 ? 36.432 -1.780 -41.109 1.00 69.12 94 SER A O 1
ATOM 702 N N . TYR A 1 95 ? 36.361 -3.548 -39.719 1.00 67.38 95 TYR A N 1
ATOM 703 C CA . TYR A 1 95 ? 37.803 -3.711 -39.571 1.00 67.38 95 TYR A CA 1
ATOM 704 C C . TYR A 1 95 ? 38.452 -3.956 -40.942 1.00 67.38 95 TYR A C 1
ATOM 706 O O . TYR A 1 95 ? 38.300 -5.022 -41.534 1.00 67.38 95 TYR A O 1
ATOM 714 N N . LEU A 1 96 ? 39.165 -2.957 -41.467 1.00 66.31 96 LEU A N 1
ATOM 715 C CA . LEU A 1 96 ? 39.964 -3.093 -42.683 1.00 66.31 96 LEU A CA 1
ATOM 716 C C . LEU A 1 96 ? 41.383 -3.529 -42.303 1.00 66.31 96 LEU A C 1
ATOM 718 O O . LEU A 1 96 ? 42.305 -2.713 -42.287 1.00 66.31 96 LEU A O 1
ATOM 722 N N . SER A 1 97 ? 41.581 -4.819 -42.018 1.00 69.88 97 SER A N 1
ATOM 723 C CA . SER A 1 97 ? 42.920 -5.423 -41.960 1.00 69.88 97 SER A CA 1
ATOM 724 C C . SER A 1 97 ? 43.553 -5.439 -43.351 1.00 69.88 97 SER A C 1
ATOM 726 O O . SER A 1 97 ? 43.535 -6.437 -44.072 1.00 69.88 97 SER A O 1
ATOM 728 N N . ARG A 1 98 ? 44.131 -4.312 -43.769 1.00 65.75 98 ARG A N 1
ATOM 729 C CA . ARG A 1 98 ? 44.947 -4.271 -44.983 1.00 65.75 98 ARG A CA 1
ATOM 730 C C . ARG A 1 98 ? 46.358 -4.784 -44.691 1.00 65.75 98 ARG A C 1
ATOM 732 O O . ARG A 1 98 ? 47.188 -4.042 -44.191 1.00 65.75 98 ARG A O 1
ATOM 739 N N . ALA A 1 99 ? 46.536 -6.050 -45.081 1.00 69.06 99 ALA A N 1
ATOM 740 C CA . ALA A 1 99 ? 47.730 -6.793 -45.507 1.00 69.06 99 ALA A CA 1
ATOM 741 C C . ALA A 1 99 ? 48.974 -6.861 -44.582 1.00 69.06 99 ALA A C 1
ATOM 743 O O . ALA A 1 99 ? 49.399 -5.857 -44.020 1.00 69.06 99 ALA A O 1
ATOM 744 N N . PRO A 1 100 ? 49.619 -8.045 -44.470 1.00 65.94 100 PRO A N 1
ATOM 745 C CA . PRO A 1 100 ? 50.850 -8.211 -43.697 1.00 65.94 100 PRO A CA 1
ATOM 746 C C . PRO A 1 100 ? 52.021 -7.423 -44.318 1.00 65.94 100 PRO A C 1
ATOM 748 O O . PRO A 1 100 ? 52.087 -7.300 -45.548 1.00 65.94 100 PRO A O 1
ATOM 751 N N . PRO A 1 101 ? 52.960 -6.910 -43.496 1.00 70.19 101 PRO A N 1
ATOM 752 C CA . PRO A 1 101 ? 54.124 -6.180 -43.987 1.00 70.19 101 PRO A CA 1
ATOM 753 C C . PRO A 1 101 ? 54.988 -7.090 -44.866 1.00 70.19 101 PRO A C 1
ATOM 755 O O . PRO A 1 101 ? 55.266 -8.235 -44.508 1.00 70.19 101 PRO A O 1
ATOM 758 N N . ARG A 1 102 ? 55.422 -6.584 -46.025 1.00 67.25 102 ARG A N 1
ATOM 759 C CA . ARG A 1 102 ? 56.439 -7.256 -46.840 1.00 67.25 102 ARG A CA 1
ATOM 760 C C . ARG A 1 102 ? 57.816 -6.802 -46.378 1.00 67.25 102 ARG A C 1
ATOM 762 O O . ARG A 1 102 ? 58.070 -5.604 -46.307 1.00 67.25 102 ARG A O 1
ATOM 769 N N . LEU A 1 103 ? 58.668 -7.770 -46.056 1.00 65.62 103 LEU A N 1
ATOM 770 C CA . LEU A 1 103 ? 60.075 -7.545 -45.751 1.00 65.62 103 LEU A CA 1
ATOM 771 C C . LEU A 1 103 ? 60.790 -7.177 -47.059 1.00 65.62 103 LEU A C 1
ATOM 773 O O . LEU A 1 103 ? 60.753 -7.960 -48.011 1.00 65.62 103 LEU A O 1
ATOM 777 N N . VAL A 1 104 ? 61.366 -5.975 -47.099 1.00 59.94 104 VAL A N 1
ATOM 778 C CA . VAL A 1 104 ? 62.410 -5.580 -48.056 1.00 59.94 104 VAL A CA 1
ATOM 779 C C . VAL A 1 104 ? 63.747 -5.789 -47.369 1.00 59.94 104 VAL A C 1
ATOM 781 O O . VAL A 1 104 ? 63.835 -5.401 -46.181 1.00 59.94 104 VAL A O 1
#

Sequence (104 aa):
MRFRLILFVCLAFALLVAQQGAALHALSHFADGVPGQSQQGKHLPHSPACDKCVVYADIGSAAPSSPLVFATQETTAVLAAVLFLLFFSSPLYSYLSRAPPRLV

Solvent-accessible surface area (backbone atoms only — not comparable to full-atom values): 6969 Å² total; per-residue (Å²): 113,69,68,60,52,51,52,52,52,53,49,54,51,51,52,50,53,51,53,53,51,45,51,54,52,58,50,46,61,65,70,72,46,70,100,82,77,85,73,96,67,92,71,81,77,80,60,100,58,60,71,68,55,60,59,43,48,59,55,47,71,74,54,84,73,83,80,85,79,75,82,76,70,83,66,65,58,67,59,56,50,51,50,47,53,73,76,64,63,73,79,84,74,76,84,77,85,80,73,82,86,78,89,128

Secondary structure (DSSP, 8-state):
-HHHHHHHHHHHHHHHHHHHHHHHHHHHHHHT-STTSS--SS---SSSS-HHHHHHHHHHHHS-------------HHHHHHHHHHHH-----------PPPP-

Radius of gyration: 28.68 Å; Cα contacts (8 Å, |Δi|>4): 12; chains: 1; bounding box: 85×36×72 Å

Mean predicted aligned error: 16.77 Å

pLDDT: mean 74.9, std 12.95, range [46.12, 94.81]